Protein AF-A0A183NJC0-F1 (afdb_monomer_lite)

Foldseek 3Di:
DVVVVVVVVVVVVVVVVVVVVVVVVVVVVVVVVVCVLPPQDQCAAAPQPRHGCHVADWDQDPPPSHIHGDPPCPVVVVPD

InterPro domains:
  IPR019453 Vacuolar sorting protein 39/Transforming growth factor beta receptor-associated zinc finger domain [PF10367] (36-75)

pLDDT: mean 77.4, std 13.58, range [40.97, 94.12]

Sequence (80 aa):
MFISQESTLNQLVFLENAAKSELIASCTDRIKVTNNHFSILSSTRCRICRRRIGNSAFVRQPTSDELEHYGCCQDLIRKK

Organism: NCBI:txid31246

Structure (mmCIF, N/CA/C/O backbone):
data_AF-A0A183NJC0-F1
#
_entry.id   AF-A0A183NJC0-F1
#
loop_
_atom_site.group_PDB
_atom_site.id
_atom_site.type_symbol
_atom_site.label_atom_id
_atom_site.label_alt_id
_atom_site.label_comp_id
_atom_site.label_asym_id
_atom_site.label_entity_id
_atom_site.label_seq_id
_atom_site.pdbx_PDB_ins_code
_atom_site.Cartn_x
_atom_site.Cartn_y
_atom_site.Cartn_z
_atom_site.occupancy
_atom_site.B_iso_or_equiv
_atom_site.auth_seq_id
_atom_site.auth_comp_id
_atom_site.auth_asym_id
_atom_site.auth_atom_id
_atom_site.pdbx_PDB_model_num
ATOM 1 N N . MET A 1 1 ? 32.771 -0.988 -42.780 1.00 54.84 1 MET A N 1
ATOM 2 C CA . MET A 1 1 ? 31.810 -1.795 -41.992 1.00 54.84 1 MET A CA 1
ATOM 3 C C . MET A 1 1 ? 31.951 -1.608 -40.472 1.00 54.84 1 MET A C 1
ATOM 5 O O . MET A 1 1 ? 31.018 -1.942 -39.761 1.00 54.84 1 MET A O 1
ATOM 9 N N . PHE A 1 2 ? 33.050 -1.025 -39.969 1.00 58.03 2 PHE A N 1
ATOM 10 C CA . PHE A 1 2 ? 33.273 -0.799 -38.528 1.00 58.03 2 PHE A CA 1
ATOM 11 C C . PHE A 1 2 ? 32.422 0.337 -37.919 1.00 58.03 2 PHE A C 1
ATOM 13 O O . PHE A 1 2 ? 31.861 0.172 -36.842 1.00 58.03 2 PHE A O 1
ATOM 20 N N . ILE A 1 3 ? 32.223 1.440 -38.651 1.00 61.06 3 ILE A N 1
ATOM 21 C CA . ILE A 1 3 ? 31.488 2.635 -38.175 1.00 61.06 3 ILE A CA 1
ATOM 22 C C . ILE A 1 3 ? 30.016 2.324 -37.845 1.00 61.06 3 ILE A C 1
ATOM 24 O O . ILE A 1 3 ? 29.470 2.797 -36.853 1.00 61.06 3 ILE A O 1
ATOM 28 N N . SER A 1 4 ? 29.371 1.482 -38.654 1.00 61.94 4 SER A N 1
ATOM 29 C CA . SER A 1 4 ? 27.984 1.051 -38.442 1.00 61.94 4 SER A CA 1
ATOM 30 C C . SER A 1 4 ? 27.828 0.137 -37.221 1.00 61.94 4 SER A C 1
ATOM 3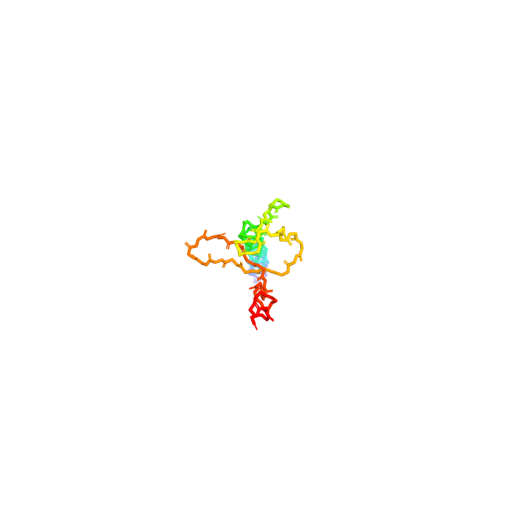2 O O . SER A 1 4 ? 26.770 0.100 -36.603 1.00 61.94 4 SER A O 1
ATOM 34 N N . GLN A 1 5 ? 28.875 -0.595 -36.842 1.00 62.53 5 GLN A N 1
ATOM 35 C CA . GLN A 1 5 ? 28.847 -1.483 -35.681 1.00 62.53 5 GLN A CA 1
ATOM 36 C C . GLN A 1 5 ? 29.012 -0.687 -34.375 1.00 62.53 5 GLN A C 1
ATOM 38 O O . GLN A 1 5 ? 28.270 -0.916 -33.421 1.00 62.53 5 GLN A O 1
ATOM 43 N N . GLU A 1 6 ? 29.897 0.317 -34.368 1.00 67.25 6 GLU A N 1
ATOM 44 C CA . GLU A 1 6 ? 30.050 1.272 -33.259 1.00 67.25 6 GLU A CA 1
ATOM 45 C C . GLU A 1 6 ? 28.786 2.112 -33.035 1.00 67.25 6 GLU A C 1
ATOM 47 O O . GLU A 1 6 ? 28.361 2.292 -31.893 1.00 67.25 6 GLU A O 1
ATOM 52 N N . SER A 1 7 ? 28.122 2.577 -34.103 1.00 76.25 7 SER A N 1
ATOM 53 C CA . SER A 1 7 ? 26.870 3.335 -33.958 1.00 76.25 7 SER A CA 1
ATOM 54 C C . SER A 1 7 ? 25.753 2.491 -33.344 1.00 76.25 7 SER A C 1
ATOM 56 O O . SER A 1 7 ? 24.972 2.992 -32.537 1.00 76.25 7 SER A O 1
ATOM 58 N N . THR A 1 8 ? 25.693 1.205 -33.701 1.00 81.75 8 THR A N 1
ATOM 59 C CA . THR A 1 8 ? 24.690 0.271 -33.176 1.00 81.75 8 THR A CA 1
ATOM 60 C C . THR A 1 8 ? 24.950 -0.032 -31.699 1.00 81.75 8 THR A C 1
ATOM 62 O O . THR A 1 8 ? 24.021 -0.012 -30.895 1.00 81.75 8 THR A O 1
ATOM 65 N N . LEU A 1 9 ? 26.215 -0.234 -31.309 1.00 82.69 9 LEU A N 1
ATOM 66 C CA . LEU A 1 9 ? 26.597 -0.400 -29.902 1.00 82.69 9 LEU A CA 1
ATOM 67 C C . LEU A 1 9 ? 26.229 0.826 -29.060 1.00 82.69 9 LEU A C 1
ATOM 69 O O . LEU A 1 9 ? 25.629 0.679 -27.998 1.00 82.69 9 LEU A O 1
ATOM 73 N N . ASN A 1 10 ? 26.510 2.031 -29.554 1.00 84.88 10 ASN A N 1
ATOM 74 C CA . ASN A 1 10 ? 26.167 3.265 -28.848 1.00 84.88 10 ASN A CA 1
ATOM 75 C C . ASN A 1 10 ? 24.650 3.433 -28.667 1.00 84.88 10 ASN A C 1
ATOM 77 O O . ASN A 1 10 ? 24.200 3.853 -27.601 1.00 84.88 10 ASN A O 1
ATOM 81 N N . GLN A 1 11 ? 23.852 3.065 -29.674 1.00 87.31 11 GLN A N 1
ATOM 82 C CA . GLN A 1 11 ? 22.390 3.072 -29.570 1.00 87.31 11 GLN A CA 1
ATOM 83 C C . GLN A 1 11 ? 21.878 2.064 -28.537 1.00 87.31 11 GLN A C 1
ATOM 85 O O . GLN A 1 11 ? 20.991 2.397 -27.753 1.00 87.31 11 GLN A O 1
ATOM 90 N N . LEU A 1 12 ? 22.448 0.858 -28.491 1.00 89.25 12 LEU A N 1
ATOM 91 C CA . LEU A 1 12 ? 22.069 -0.156 -27.505 1.00 89.25 12 LEU A CA 1
ATOM 92 C C . LEU A 1 12 ? 22.393 0.292 -26.077 1.00 89.25 12 LEU A C 1
ATOM 94 O O . LEU A 1 12 ? 21.536 0.194 -25.202 1.00 89.25 12 LEU A O 1
ATOM 98 N N . VAL A 1 13 ? 23.584 0.854 -25.856 1.00 91.31 13 VAL A N 1
ATOM 99 C CA . VAL A 1 13 ? 23.983 1.403 -24.550 1.00 91.31 13 VAL A CA 1
ATOM 100 C C . VAL A 1 13 ? 23.065 2.557 -24.137 1.00 91.31 13 VAL A C 1
ATOM 102 O O . VAL A 1 13 ? 22.655 2.642 -22.979 1.00 91.31 13 VAL A O 1
ATOM 105 N N . PHE A 1 14 ? 22.695 3.435 -25.074 1.00 92.38 14 PHE A N 1
ATOM 106 C CA . PHE A 1 14 ? 21.742 4.513 -24.806 1.00 92.38 14 PHE A CA 1
ATOM 107 C C . PHE A 1 14 ? 20.371 3.973 -24.375 1.00 92.38 14 PHE A C 1
ATOM 109 O O . PHE A 1 14 ? 19.835 4.411 -23.357 1.00 92.38 14 PHE A O 1
ATOM 116 N N . LEU A 1 15 ? 19.827 2.998 -25.109 1.00 92.88 15 LEU A N 1
ATOM 117 C CA . LEU A 1 15 ? 18.534 2.387 -24.795 1.00 92.88 15 LEU A CA 1
ATOM 118 C C . LEU A 1 15 ? 18.556 1.648 -23.453 1.00 92.88 15 LEU A C 1
ATOM 120 O O . LEU A 1 15 ? 17.611 1.764 -22.677 1.00 92.88 15 LEU A O 1
ATOM 124 N N . GLU A 1 16 ? 19.640 0.938 -23.141 1.00 94.00 16 GLU A N 1
ATOM 125 C CA . GLU A 1 16 ? 19.806 0.263 -21.853 1.00 94.00 16 GLU A CA 1
ATOM 126 C C . GLU A 1 16 ? 19.806 1.266 -20.689 1.00 94.00 16 GLU A C 1
ATOM 128 O O . GLU A 1 16 ? 19.128 1.063 -19.679 1.00 94.00 16 GLU A O 1
ATOM 133 N N . ASN A 1 17 ? 20.527 2.379 -20.837 1.00 93.31 17 ASN A N 1
ATOM 134 C CA . ASN A 1 17 ? 20.569 3.432 -19.825 1.00 93.31 17 ASN A CA 1
ATOM 135 C C . ASN A 1 17 ? 19.217 4.143 -19.671 1.00 93.31 17 ASN A C 1
ATOM 137 O O . ASN A 1 17 ? 18.816 4.452 -18.544 1.00 93.31 17 ASN A O 1
ATOM 141 N N . ALA A 1 18 ? 18.496 4.364 -20.773 1.00 92.69 18 ALA A N 1
ATOM 142 C CA . ALA A 1 18 ? 17.144 4.912 -20.747 1.00 92.69 18 ALA A CA 1
ATOM 143 C C . ALA A 1 18 ? 16.184 3.976 -19.994 1.00 92.69 18 ALA A C 1
ATOM 145 O O . ALA A 1 18 ? 15.523 4.413 -19.052 1.00 92.69 18 ALA A O 1
ATOM 146 N N . ALA A 1 19 ? 16.192 2.678 -20.316 1.00 92.81 19 ALA A N 1
ATOM 147 C CA . ALA A 1 19 ? 15.355 1.679 -19.651 1.00 92.81 19 ALA A CA 1
ATOM 148 C C . ALA A 1 19 ? 15.667 1.560 -18.149 1.00 92.81 19 ALA A C 1
ATOM 150 O O . ALA A 1 19 ? 14.755 1.514 -17.322 1.00 92.81 19 ALA A O 1
ATOM 151 N N . LYS A 1 20 ? 16.952 1.564 -17.763 1.00 94.12 20 LYS A N 1
ATOM 152 C CA . LYS A 1 20 ? 17.360 1.576 -16.346 1.00 94.12 20 LYS A CA 1
ATOM 153 C C . LYS A 1 20 ? 16.851 2.820 -15.621 1.00 94.12 20 LYS A C 1
ATOM 155 O O . LYS A 1 20 ? 16.349 2.712 -14.504 1.00 94.12 20 LYS A O 1
ATOM 160 N N . SER A 1 21 ? 16.960 3.986 -16.253 1.00 92.50 21 SER A N 1
ATOM 161 C CA . SER A 1 21 ? 16.500 5.253 -15.675 1.00 92.50 21 SER A CA 1
ATOM 162 C C . SER A 1 21 ? 14.982 5.268 -15.486 1.00 92.50 21 SER A C 1
ATOM 164 O O . SER A 1 21 ? 14.504 5.664 -14.425 1.00 92.50 21 SER A O 1
ATOM 166 N N . GLU A 1 22 ? 14.226 4.773 -16.467 1.00 92.81 22 GLU A N 1
ATOM 167 C CA . GLU A 1 22 ? 12.766 4.666 -16.390 1.00 92.81 22 GLU A CA 1
ATOM 168 C C . GLU A 1 22 ? 12.315 3.673 -15.308 1.00 92.81 22 GLU A C 1
ATOM 170 O O . GLU A 1 22 ? 11.407 3.973 -14.533 1.00 92.81 22 GLU A O 1
ATOM 175 N N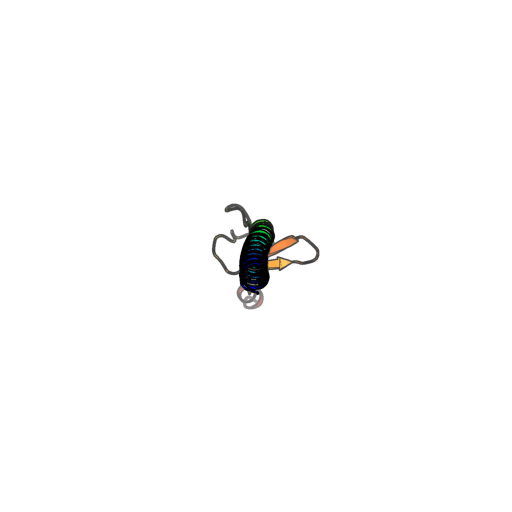 . LEU A 1 23 ? 12.992 2.527 -15.176 1.00 92.94 23 LEU A N 1
ATOM 176 C CA . LEU A 1 23 ? 12.730 1.568 -14.099 1.00 92.94 23 LEU A CA 1
ATOM 177 C C . LEU A 1 23 ? 12.960 2.179 -12.713 1.00 92.94 23 LEU A C 1
ATOM 179 O O . LEU A 1 23 ? 12.139 1.986 -11.812 1.00 92.94 23 LEU A O 1
ATOM 183 N N . ILE A 1 24 ? 14.055 2.927 -12.538 1.00 92.56 24 ILE A N 1
ATOM 184 C CA . ILE A 1 24 ? 14.343 3.637 -11.286 1.00 92.56 24 ILE A CA 1
ATOM 185 C C . ILE A 1 24 ? 13.252 4.675 -11.016 1.00 92.56 24 ILE A C 1
ATOM 187 O O . ILE A 1 24 ? 12.692 4.678 -9.920 1.00 92.56 24 ILE A O 1
ATOM 191 N N . ALA A 1 25 ? 12.905 5.501 -12.008 1.00 90.31 25 ALA A N 1
ATOM 192 C CA . ALA A 1 25 ? 11.854 6.508 -11.885 1.00 90.31 25 ALA A CA 1
ATOM 193 C C . ALA A 1 25 ? 10.519 5.869 -11.471 1.00 90.31 25 ALA A C 1
ATOM 195 O O . ALA A 1 25 ? 9.958 6.231 -10.437 1.00 90.31 25 ALA A O 1
ATOM 196 N N . SER A 1 26 ? 10.089 4.824 -12.180 1.00 87.75 26 SER A N 1
ATOM 197 C CA . SER A 1 26 ? 8.875 4.059 -11.879 1.00 87.75 26 SER A CA 1
ATOM 198 C C . SER A 1 26 ? 8.876 3.493 -10.454 1.00 87.75 26 SER A C 1
ATOM 200 O O . SER A 1 26 ? 7.893 3.628 -9.719 1.00 87.75 26 SER A O 1
ATOM 202 N N . CYS A 1 27 ? 9.997 2.917 -10.006 1.00 81.75 27 CYS A N 1
ATOM 203 C CA . CYS A 1 27 ? 10.121 2.416 -8.638 1.00 81.75 27 CYS A CA 1
ATOM 204 C C . CYS A 1 27 ? 10.034 3.545 -7.607 1.00 81.75 27 CYS A C 1
ATOM 206 O O . CYS A 1 27 ? 9.345 3.394 -6.595 1.00 81.75 27 CYS A O 1
ATOM 208 N N . THR A 1 28 ? 10.699 4.676 -7.854 1.00 82.44 28 THR A N 1
ATOM 209 C CA . THR A 1 28 ? 10.650 5.828 -6.946 1.00 82.44 28 THR A CA 1
ATOM 210 C C . THR A 1 28 ? 9.261 6.447 -6.874 1.00 82.44 28 THR A C 1
ATOM 212 O O . THR A 1 28 ? 8.808 6.775 -5.780 1.00 82.44 28 THR A O 1
ATOM 215 N N . ASP A 1 29 ? 8.550 6.547 -7.994 1.00 81.19 29 ASP A N 1
ATOM 216 C CA . ASP A 1 29 ? 7.193 7.082 -8.030 1.00 81.19 29 ASP A CA 1
ATOM 217 C C . ASP A 1 29 ? 6.216 6.141 -7.335 1.00 81.19 29 ASP A C 1
ATOM 219 O O . ASP A 1 29 ? 5.409 6.591 -6.521 1.00 81.19 29 ASP A O 1
ATOM 223 N N . ARG A 1 30 ? 6.365 4.825 -7.525 1.00 71.19 30 ARG A N 1
ATOM 224 C CA . ARG A 1 30 ? 5.606 3.832 -6.758 1.00 71.19 30 ARG A CA 1
ATOM 225 C C . ARG A 1 30 ? 5.838 3.990 -5.256 1.00 71.19 30 ARG A C 1
ATOM 227 O O . ARG A 1 30 ? 4.867 4.013 -4.507 1.00 71.19 30 ARG A O 1
ATOM 234 N N . ILE A 1 31 ? 7.091 4.147 -4.817 1.00 70.88 31 ILE A N 1
ATOM 235 C CA . ILE A 1 31 ? 7.428 4.359 -3.400 1.00 70.88 31 ILE A CA 1
ATOM 236 C C . ILE A 1 31 ? 6.804 5.657 -2.875 1.00 70.88 31 ILE A C 1
ATOM 238 O O . ILE A 1 31 ? 6.206 5.641 -1.799 1.00 70.88 31 ILE A O 1
ATOM 242 N N . LYS A 1 32 ? 6.897 6.766 -3.623 1.00 69.69 32 LYS A N 1
ATOM 243 C CA . LYS A 1 32 ? 6.282 8.053 -3.250 1.00 69.69 32 LYS A CA 1
ATOM 244 C C . LYS A 1 32 ? 4.771 7.926 -3.096 1.00 69.69 32 LYS A C 1
ATOM 246 O O . LYS A 1 32 ? 4.236 8.351 -2.076 1.00 69.69 32 LYS A O 1
ATOM 251 N N . VAL A 1 33 ? 4.097 7.309 -4.067 1.00 65.62 33 VAL A N 1
ATOM 252 C CA . VAL A 1 33 ? 2.650 7.061 -4.016 1.00 65.62 33 VAL A CA 1
ATOM 253 C C . VAL A 1 33 ? 2.314 6.225 -2.784 1.00 65.62 33 VAL A C 1
ATOM 255 O O . VAL A 1 33 ? 1.489 6.640 -1.975 1.00 65.62 33 VAL A O 1
ATOM 258 N N . THR A 1 34 ? 3.007 5.105 -2.559 1.00 61.31 34 THR A N 1
ATOM 259 C CA . THR A 1 34 ? 2.749 4.272 -1.378 1.00 61.31 34 THR A CA 1
ATOM 260 C C . THR A 1 34 ? 3.000 5.027 -0.070 1.00 61.31 34 THR A C 1
ATOM 262 O O . THR A 1 34 ? 2.126 5.056 0.791 1.00 61.31 34 THR A O 1
ATOM 265 N N . ASN A 1 35 ? 4.129 5.722 0.083 1.00 60.59 35 ASN A N 1
ATOM 266 C CA . ASN A 1 35 ? 4.461 6.435 1.320 1.00 60.59 35 ASN A CA 1
ATOM 267 C C . ASN A 1 35 ? 3.484 7.581 1.619 1.0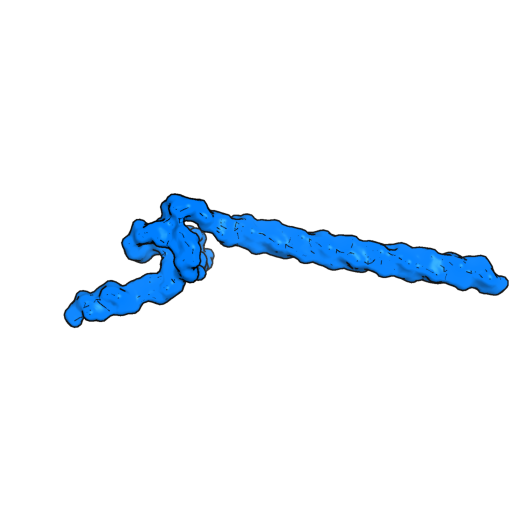0 60.59 35 ASN A C 1
ATOM 269 O O . ASN A 1 35 ? 3.115 7.783 2.779 1.00 60.59 35 ASN A O 1
ATOM 273 N N . ASN A 1 36 ? 3.003 8.283 0.591 1.00 59.47 36 ASN A N 1
ATOM 274 C CA . ASN A 1 36 ? 1.980 9.315 0.754 1.00 59.47 36 ASN A CA 1
ATOM 275 C C . ASN A 1 36 ? 0.651 8.725 1.258 1.00 59.47 36 ASN A C 1
ATOM 277 O O . ASN A 1 36 ? -0.014 9.343 2.086 1.00 59.47 36 ASN A O 1
ATOM 281 N N . HIS A 1 37 ? 0.288 7.508 0.845 1.00 60.47 37 HIS A N 1
ATOM 282 C CA .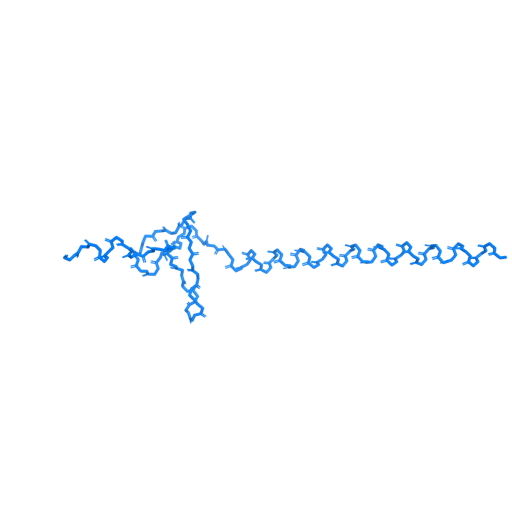 HIS A 1 37 ? -0.931 6.839 1.317 1.00 60.47 37 HIS A CA 1
ATOM 283 C C . HIS A 1 37 ? -0.778 6.145 2.687 1.00 60.47 37 HIS A C 1
ATOM 285 O O . HIS A 1 37 ? -1.767 5.955 3.403 1.00 60.47 37 HIS A O 1
ATOM 291 N N . PHE A 1 38 ? 0.445 5.803 3.102 1.00 61.06 38 PHE A N 1
ATOM 292 C CA . PHE A 1 38 ? 0.721 5.097 4.363 1.00 61.06 38 PHE A CA 1
ATOM 293 C C . PHE A 1 38 ? 1.208 5.991 5.509 1.00 61.06 38 PHE A C 1
ATOM 295 O O . PHE A 1 38 ? 1.516 5.474 6.582 1.00 61.06 38 PHE A O 1
ATOM 302 N N . SER A 1 39 ? 1.252 7.314 5.330 1.00 63.91 39 SER A N 1
ATOM 303 C CA . SER A 1 39 ? 1.681 8.245 6.380 1.00 63.91 39 SER A CA 1
ATOM 304 C C . SER A 1 39 ? 0.654 8.314 7.518 1.00 63.91 39 SER A C 1
ATOM 306 O O . SER A 1 39 ? -0.208 9.189 7.574 1.00 63.91 39 SER A O 1
ATOM 308 N N . ILE A 1 40 ? 0.730 7.354 8.439 1.00 68.94 40 ILE A N 1
ATOM 309 C CA . ILE A 1 40 ? 0.014 7.384 9.708 1.00 68.94 40 ILE A CA 1
ATOM 310 C C . ILE A 1 40 ? 0.727 8.366 10.628 1.00 68.94 40 ILE A C 1
ATOM 312 O O . ILE A 1 40 ? 1.837 8.114 11.094 1.00 68.94 40 ILE A O 1
ATOM 316 N N . LEU A 1 41 ? 0.069 9.484 10.922 1.00 73.56 41 LEU A N 1
ATOM 317 C CA . LEU A 1 41 ? 0.510 10.388 11.978 1.00 73.56 41 LEU A CA 1
ATOM 318 C C . LEU A 1 41 ? 0.566 9.634 13.314 1.00 73.56 41 LEU A C 1
ATOM 320 O O . LEU A 1 41 ? -0.295 8.817 13.633 1.00 73.56 41 LEU A O 1
ATOM 324 N N . SER A 1 42 ? 1.542 9.960 14.158 1.00 70.69 42 SER A N 1
ATOM 325 C CA . SER A 1 42 ? 1.665 9.380 15.507 1.00 70.69 42 SER A CA 1
ATOM 326 C C . SER A 1 42 ? 0.434 9.635 16.397 1.00 70.69 42 SER A C 1
ATOM 328 O O . SER A 1 42 ? 0.206 8.933 17.387 1.00 70.69 42 SER A O 1
ATOM 330 N N . SER A 1 43 ? -0.381 10.629 16.037 1.00 79.94 43 SER A N 1
ATOM 331 C CA . SER A 1 43 ? -1.655 10.972 16.667 1.00 79.94 43 SER A CA 1
ATOM 332 C C . SER A 1 43 ? -2.859 10.209 16.106 1.00 79.94 43 SER A C 1
ATOM 334 O O . SER A 1 43 ? -3.928 10.270 16.719 1.00 79.94 43 SER A O 1
ATOM 336 N N . THR A 1 44 ? -2.714 9.485 14.993 1.00 85.00 44 THR A N 1
ATOM 337 C CA . THR A 1 44 ? -3.806 8.756 14.349 1.00 85.00 44 THR A CA 1
ATOM 338 C C . THR A 1 44 ? -4.378 7.697 15.283 1.00 85.00 44 THR A C 1
ATOM 340 O O . THR A 1 44 ? -3.659 6.897 15.894 1.00 85.00 44 THR A O 1
ATOM 343 N N . ARG A 1 45 ? -5.707 7.683 15.385 1.00 87.69 45 ARG A N 1
ATOM 344 C CA . ARG A 1 45 ? -6.462 6.761 16.231 1.00 87.69 45 ARG A CA 1
ATOM 345 C C . ARG A 1 45 ? -7.324 5.856 15.376 1.00 87.69 45 ARG A C 1
ATOM 347 O O . ARG A 1 45 ? -7.848 6.282 14.353 1.00 87.69 45 ARG A O 1
ATOM 354 N N . CYS A 1 46 ? -7.505 4.630 15.844 1.00 88.56 46 CYS A N 1
ATOM 355 C CA . CYS A 1 46 ? -8.465 3.720 15.251 1.00 88.56 46 CYS A CA 1
ATOM 356 C C . CYS A 1 46 ? -9.881 4.299 15.373 1.00 88.56 46 CYS A C 1
ATOM 358 O O . CYS A 1 46 ? -10.292 4.704 16.466 1.00 88.56 46 CYS A O 1
ATOM 360 N N . ARG A 1 47 ? -10.636 4.286 14.272 1.00 86.50 47 ARG A N 1
ATOM 361 C CA . ARG A 1 47 ? -12.043 4.709 14.222 1.00 86.50 47 ARG A CA 1
ATOM 362 C C . ARG A 1 47 ? -12.901 4.004 15.277 1.00 86.50 47 ARG A C 1
ATOM 364 O O . ARG A 1 47 ? -13.704 4.655 15.944 1.00 86.50 47 ARG A O 1
ATOM 371 N N . ILE A 1 48 ? -12.696 2.696 15.456 1.00 87.12 48 ILE A N 1
ATOM 372 C CA . ILE A 1 48 ? -13.539 1.863 16.316 1.00 87.12 48 ILE A CA 1
ATOM 373 C C . ILE A 1 48 ? -13.143 1.964 17.796 1.00 87.12 48 ILE A C 1
ATOM 375 O O . ILE A 1 48 ? -13.929 2.437 18.612 1.00 87.12 48 ILE A O 1
ATOM 379 N N . CYS A 1 49 ? -11.923 1.559 18.172 1.00 86.69 49 CYS A N 1
ATOM 380 C CA . CYS A 1 49 ? -11.524 1.514 19.587 1.00 86.69 49 CYS A CA 1
ATOM 381 C C . CYS A 1 49 ? -10.964 2.836 20.137 1.00 86.69 49 CYS A C 1
ATOM 383 O O . CYS A 1 49 ? -10.653 2.920 21.326 1.00 86.69 49 CYS A O 1
ATOM 385 N N . ARG A 1 50 ? -10.771 3.854 19.283 1.00 87.75 50 ARG A N 1
ATOM 386 C CA . ARG A 1 50 ? -10.207 5.178 19.619 1.00 87.75 50 ARG A CA 1
ATOM 387 C C . ARG A 1 50 ? -8.795 5.165 20.228 1.00 87.75 50 ARG A C 1
ATOM 389 O O . ARG A 1 50 ? -8.289 6.225 20.602 1.00 87.75 50 ARG A O 1
ATOM 396 N N . ARG A 1 51 ? -8.120 4.010 20.289 1.00 87.44 51 ARG A N 1
ATOM 397 C CA . ARG A 1 51 ? -6.705 3.893 20.684 1.00 87.44 51 ARG A CA 1
ATOM 398 C C . ARG A 1 51 ? -5.794 4.345 19.542 1.00 87.44 51 ARG A C 1
ATOM 400 O O . ARG A 1 51 ? -6.183 4.289 18.375 1.00 87.44 51 ARG A O 1
ATOM 407 N N . ARG A 1 52 ? -4.579 4.791 19.873 1.00 88.31 52 ARG A N 1
ATOM 408 C CA . ARG A 1 52 ? -3.565 5.167 18.873 1.00 88.31 52 ARG A CA 1
ATOM 409 C C . ARG A 1 52 ? -3.186 3.957 18.013 1.00 88.31 52 ARG A C 1
ATOM 411 O O . ARG A 1 52 ? -3.085 2.849 18.536 1.00 88.31 52 ARG A O 1
ATOM 418 N N . ILE A 1 53 ? -2.969 4.180 16.717 1.00 87.44 53 ILE A N 1
ATOM 419 C CA . ILE A 1 53 ? -2.509 3.126 15.803 1.00 87.44 53 ILE A CA 1
ATOM 420 C C . ILE A 1 53 ? -1.024 2.840 16.015 1.00 87.44 53 ILE A C 1
ATOM 422 O O . ILE A 1 53 ? -0.657 1.688 16.257 1.00 87.44 53 ILE A O 1
ATOM 426 N N . GLY A 1 54 ? -0.186 3.882 16.026 1.00 81.00 54 GLY A N 1
ATOM 427 C CA . GLY A 1 54 ? 1.263 3.722 16.166 1.00 81.00 54 GLY A CA 1
ATOM 428 C C . GLY A 1 54 ? 1.806 2.764 15.103 1.00 81.00 54 GLY A C 1
ATOM 429 O O . GLY A 1 54 ? 1.535 2.954 13.923 1.00 81.00 54 GLY A O 1
ATOM 430 N N . ASN A 1 55 ? 2.492 1.706 15.542 1.00 80.44 55 ASN A N 1
ATOM 431 C CA . ASN A 1 55 ? 3.059 0.664 14.673 1.00 80.44 55 ASN A CA 1
ATOM 432 C C . ASN A 1 55 ? 2.172 -0.594 14.566 1.00 80.44 55 ASN A C 1
ATOM 434 O O . ASN A 1 55 ? 2.621 -1.629 14.079 1.00 80.44 55 ASN A O 1
ATOM 438 N N . SER A 1 56 ? 0.943 -0.551 15.084 1.00 81.56 56 SER A N 1
ATOM 439 C CA . SER A 1 56 ? 0.028 -1.698 15.039 1.00 81.56 56 SER A CA 1
ATOM 440 C C . SER A 1 56 ? -0.433 -1.953 13.606 1.00 81.56 56 SER A C 1
ATOM 442 O O . SER A 1 56 ? -0.617 -0.997 12.862 1.00 81.56 56 SER A O 1
ATOM 444 N N . ALA A 1 57 ? -0.711 -3.205 13.235 1.00 86.00 57 ALA A N 1
ATOM 445 C CA . ALA A 1 57 ? -1.342 -3.501 11.949 1.00 86.00 57 ALA A CA 1
ATOM 446 C C . ALA A 1 57 ? -2.694 -2.773 11.826 1.00 86.00 57 ALA A C 1
ATOM 448 O O . ALA A 1 57 ? -3.492 -2.758 12.771 1.00 86.00 57 ALA A O 1
ATOM 449 N N . PHE A 1 58 ? -2.955 -2.173 10.666 1.00 87.31 58 PHE A N 1
ATOM 450 C CA . PHE A 1 58 ? -4.154 -1.382 10.406 1.00 87.31 58 PHE A CA 1
ATOM 451 C C . PHE A 1 58 ? -4.703 -1.626 9.000 1.00 87.31 58 PHE A C 1
ATOM 453 O O . PHE A 1 58 ? -3.988 -2.067 8.102 1.00 87.31 58 PHE A O 1
ATOM 460 N N . VAL A 1 59 ? -5.978 -1.299 8.814 1.00 85.06 59 VAL A N 1
ATOM 461 C CA . VAL A 1 59 ? -6.660 -1.234 7.523 1.00 85.06 59 VAL A CA 1
ATOM 462 C C . VAL A 1 59 ? -7.220 0.172 7.328 1.00 85.06 59 VAL A C 1
ATOM 464 O O . VAL A 1 59 ? -7.659 0.815 8.283 1.00 85.06 59 VAL A O 1
ATOM 467 N N . ARG A 1 60 ? -7.167 0.667 6.092 1.00 83.81 60 ARG A N 1
ATOM 468 C CA . ARG A 1 60 ? -7.723 1.964 5.699 1.00 83.81 60 ARG A CA 1
ATOM 469 C C . ARG A 1 60 ? -9.074 1.716 5.038 1.00 83.81 60 ARG A C 1
ATOM 471 O O . ARG A 1 60 ? -9.156 0.935 4.091 1.00 83.81 60 ARG A O 1
ATOM 478 N N . GLN A 1 61 ? -10.129 2.326 5.569 1.00 81.75 61 GLN A N 1
ATOM 479 C CA . GLN A 1 61 ? -11.481 2.151 5.052 1.00 81.75 61 GLN A CA 1
ATOM 480 C C . GLN A 1 61 ? -11.609 2.883 3.708 1.00 81.75 61 GLN A C 1
ATOM 482 O O . GLN A 1 61 ? -11.375 4.093 3.658 1.00 81.75 61 GLN A O 1
ATOM 487 N N . PRO A 1 62 ? -11.996 2.195 2.616 1.00 74.75 62 PRO A N 1
ATOM 488 C CA . PRO A 1 62 ? -11.992 2.780 1.274 1.00 74.75 62 PRO A CA 1
ATOM 489 C C . PRO A 1 62 ? -12.991 3.933 1.111 1.00 74.75 62 PRO A C 1
ATOM 491 O O . PRO A 1 62 ? -12.855 4.736 0.196 1.00 74.75 62 PRO A O 1
ATOM 494 N N . THR A 1 63 ? -13.998 4.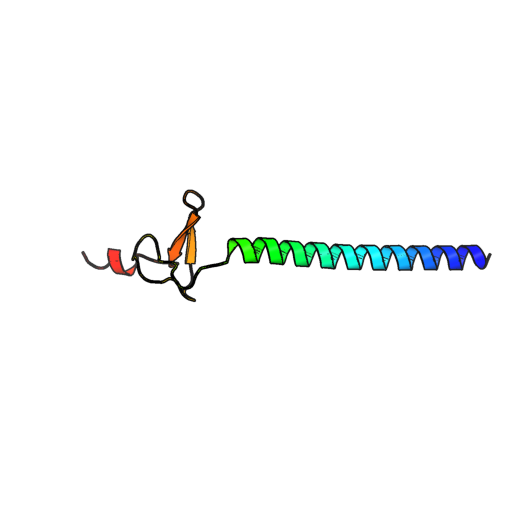020 1.983 1.00 79.38 63 THR A N 1
ATOM 495 C CA . THR A 1 63 ? -15.077 5.011 1.896 1.00 79.38 63 THR A CA 1
ATOM 496 C C . THR A 1 63 ? -14.846 6.265 2.731 1.00 79.38 63 THR A C 1
ATOM 498 O O . THR A 1 63 ? -15.388 7.310 2.387 1.00 79.38 63 THR A O 1
ATOM 501 N N . SER A 1 64 ? -14.086 6.183 3.828 1.00 75.62 64 SER A N 1
ATOM 502 C CA . SER A 1 64 ? -13.913 7.306 4.762 1.00 75.62 64 SER A CA 1
ATOM 503 C C . SER A 1 64 ? -12.468 7.745 4.957 1.00 75.62 64 SER A C 1
ATOM 505 O O . SER A 1 64 ? -12.232 8.705 5.683 1.00 75.62 64 SER A O 1
ATOM 507 N N . ASP A 1 65 ? -11.505 7.046 4.346 1.00 74.94 65 ASP A N 1
ATOM 508 C CA . ASP A 1 65 ? -10.063 7.226 4.573 1.00 74.94 65 ASP A CA 1
ATOM 509 C C . ASP A 1 65 ? -9.639 7.082 6.054 1.00 74.94 65 ASP A C 1
ATOM 511 O O . ASP A 1 65 ? -8.488 7.303 6.430 1.00 74.94 65 ASP A O 1
ATOM 515 N N . GLU A 1 66 ? -10.568 6.663 6.919 1.00 83.75 66 GLU A N 1
ATOM 516 C CA . GLU A 1 66 ? -10.314 6.413 8.326 1.00 83.75 66 GLU A CA 1
ATOM 517 C C . GLU A 1 66 ? -9.563 5.096 8.498 1.00 83.75 66 GLU A C 1
ATOM 519 O O . GLU A 1 66 ? -9.686 4.152 7.714 1.00 83.75 66 GLU A O 1
ATOM 524 N N . LEU A 1 67 ? -8.786 5.026 9.573 1.00 87.19 67 LEU A N 1
ATOM 525 C CA . LEU A 1 67 ? -7.931 3.888 9.857 1.00 87.19 67 LEU A CA 1
ATOM 526 C C . LEU A 1 67 ? -8.491 3.066 11.016 1.00 87.19 67 LEU A C 1
ATOM 528 O O . LEU A 1 67 ? -8.984 3.598 12.015 1.00 87.19 67 LEU A O 1
ATOM 532 N N . GLU A 1 68 ? -8.381 1.751 10.902 1.00 88.25 68 GLU A N 1
ATOM 533 C CA . GLU A 1 68 ? -8.839 0.785 11.895 1.00 88.25 68 GLU A CA 1
ATOM 534 C C . GLU A 1 68 ? -7.731 -0.211 12.212 1.00 88.25 68 GLU A C 1
ATOM 536 O O . GLU A 1 68 ? -6.969 -0.575 11.324 1.00 88.25 68 GLU A O 1
ATOM 541 N N . HIS A 1 69 ? -7.613 -0.670 13.464 1.00 89.31 69 HIS A N 1
ATOM 542 C CA . HIS A 1 69 ? -6.681 -1.763 13.754 1.00 89.31 69 HIS A CA 1
ATOM 543 C C . HIS A 1 69 ? -7.127 -3.034 13.034 1.00 89.31 69 HIS A C 1
ATOM 545 O O . HIS A 1 69 ? -8.317 -3.344 12.968 1.00 89.31 69 HIS A O 1
ATOM 551 N N . TYR A 1 70 ? -6.172 -3.810 12.542 1.00 85.94 70 TYR A N 1
ATOM 552 C CA . TYR A 1 70 ? -6.482 -5.123 11.999 1.00 85.94 70 TYR A CA 1
ATOM 553 C C . TYR A 1 70 ? -7.015 -6.022 13.126 1.00 85.94 70 TYR A C 1
ATOM 555 O O . TYR A 1 70 ? -6.367 -6.168 14.161 1.00 85.94 70 TYR A O 1
ATOM 563 N N . GLY A 1 71 ? -8.223 -6.569 12.970 1.00 80.56 71 GLY A N 1
ATOM 564 C CA . GLY A 1 71 ? -8.893 -7.328 14.034 1.00 80.56 71 GLY A CA 1
ATOM 565 C C . GLY A 1 71 ? -9.419 -6.474 15.197 1.00 80.56 71 GLY A C 1
ATOM 566 O O . GLY A 1 71 ? -9.819 -7.028 16.226 1.00 80.56 71 GLY A O 1
ATOM 567 N N . CYS A 1 72 ? -9.459 -5.140 15.054 1.00 77.19 72 CYS A N 1
ATOM 568 C CA . CYS A 1 72 ? -10.139 -4.288 16.025 1.00 77.19 72 CYS A CA 1
ATOM 569 C C . CYS A 1 72 ? -11.583 -4.780 16.162 1.00 77.19 72 CYS A C 1
ATOM 571 O O . CYS A 1 72 ? -12.311 -4.769 15.174 1.00 77.19 72 CYS A O 1
ATOM 573 N N . CYS A 1 73 ? -11.970 -5.192 17.375 1.00 61.19 73 CYS A N 1
ATOM 574 C CA . CYS A 1 73 ? -13.289 -5.699 17.802 1.00 61.19 73 CYS A CA 1
ATOM 575 C C . CYS A 1 73 ? -13.439 -7.196 18.084 1.00 61.19 73 CYS A C 1
ATOM 577 O O . CYS A 1 73 ? -14.474 -7.546 18.652 1.00 61.19 73 CYS A O 1
ATOM 579 N N . GLN A 1 74 ? -12.454 -8.071 17.841 1.00 58.09 74 GLN A N 1
ATOM 580 C CA . GLN A 1 74 ? -12.584 -9.444 18.371 1.00 58.09 74 GLN A CA 1
ATOM 581 C C . GLN A 1 74 ? -12.695 -9.458 19.911 1.00 58.09 74 GLN A C 1
ATOM 583 O O . GLN A 1 74 ? -13.461 -10.245 20.465 1.00 58.09 74 GLN A O 1
ATOM 588 N N . ASP A 1 75 ? -12.052 -8.504 20.593 1.00 53.94 75 ASP A N 1
ATOM 589 C CA . ASP A 1 75 ? -12.120 -8.370 22.057 1.00 53.94 75 ASP A CA 1
ATOM 590 C C . ASP A 1 75 ? -13.350 -7.607 22.579 1.00 53.94 75 ASP A C 1
ATOM 592 O O . ASP A 1 75 ? -13.708 -7.748 23.748 1.00 53.94 75 ASP A O 1
ATOM 596 N N . LEU A 1 76 ? -14.017 -6.798 21.744 1.00 53.03 76 LEU A N 1
ATOM 597 C CA . LEU A 1 76 ? -15.252 -6.094 22.132 1.00 53.03 76 LEU A CA 1
ATOM 598 C C . LEU A 1 76 ? -16.485 -6.992 21.978 1.00 53.03 76 LEU A C 1
ATOM 600 O O . LEU A 1 76 ? -17.427 -6.866 22.753 1.00 53.03 76 LEU A O 1
ATOM 604 N N . ILE A 1 77 ? -16.461 -7.927 21.023 1.00 50.78 77 ILE A N 1
ATOM 605 C CA . ILE A 1 77 ? -17.562 -8.872 20.780 1.00 50.78 77 ILE A CA 1
ATOM 606 C C . ILE A 1 77 ? -17.565 -10.016 21.813 1.00 50.78 77 ILE A C 1
ATOM 608 O O . ILE A 1 77 ? -18.619 -10.568 22.108 1.00 50.78 77 ILE A O 1
ATOM 612 N N . ARG A 1 78 ? -16.418 -10.341 22.429 1.00 51.69 78 ARG A N 1
ATOM 613 C CA . ARG A 1 78 ? -16.310 -11.394 23.462 1.00 51.69 78 ARG A CA 1
ATOM 614 C C . ARG A 1 78 ? -16.781 -10.989 24.864 1.00 51.69 78 ARG A C 1
ATOM 616 O O . ARG A 1 78 ? -16.690 -11.798 25.782 1.00 51.69 78 ARG A O 1
ATOM 623 N N . LYS A 1 79 ? -17.283 -9.766 25.051 1.00 42.81 79 LYS A N 1
ATOM 624 C CA . LYS A 1 79 ? -17.925 -9.336 26.301 1.00 42.81 79 LYS A CA 1
ATOM 625 C C . LYS A 1 79 ? -19.425 -9.156 26.083 1.00 42.81 79 LYS A C 1
ATOM 627 O O . LYS A 1 79 ? -19.908 -8.029 25.992 1.00 42.81 79 LYS A O 1
ATOM 632 N N . LYS A 1 80 ? -20.149 -10.266 25.990 1.00 40.97 80 LYS A N 1
ATOM 633 C CA . LYS A 1 80 ? -21.593 -10.298 26.210 1.00 40.97 80 LYS A CA 1
ATOM 634 C C . LYS A 1 80 ? -21.963 -11.570 26.946 1.00 40.97 80 LYS A C 1
ATOM 636 O O . LYS A 1 80 ? -21.406 -12.622 26.567 1.00 40.97 80 LYS A O 1
#

Radius of gyration: 24.59 Å; chains: 1; bounding box: 55×22×68 Å

Secondary structure (DSSP, 8-state):
-HHHHHHHHHHHHHHHHHHHHHHHHHHHHHHHHHHHH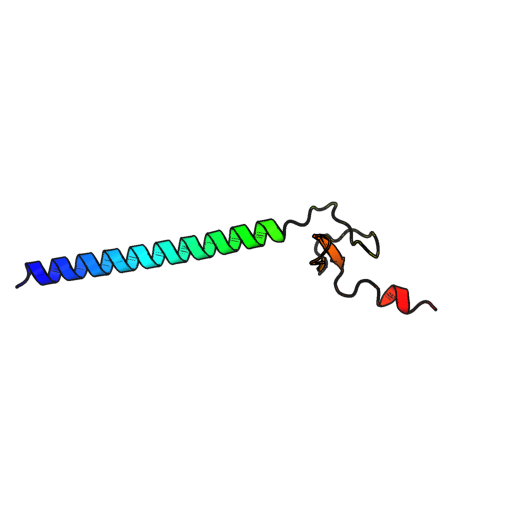H---TT-B-TTT--B-TTS-EEE-TTT--EEETTTTHHHHT--